Protein AF-A0A1H4PAS7-F1 (afdb_monomer_lite)

Secondary structure (DSSP, 8-state):
--HHHHHHTHHHHHHHHHHHHHHHHHHHHHHGGGGHHHHHHHHHHHHHHHHHHHHS-BHHHHHHHHHHHHHHIIIIIIIIIIIIIIIHHHHHHHTTT-HHHHHHH-TTSPPP--HHHHHHHHHHHHHHHHHHHHHHHHHHHHTTT-B-

Radius of gyration: 17.73 Å; chains: 1; bounding box: 46×22×46 Å

Structure (mmCIF, N/CA/C/O backbone):
data_AF-A0A1H4PAS7-F1
#
_entry.id   AF-A0A1H4PAS7-F1
#
loop_
_atom_site.group_PDB
_atom_site.id
_atom_site.type_symbol
_atom_site.label_atom_id
_atom_site.label_alt_id
_atom_site.label_comp_id
_atom_site.label_asym_id
_atom_site.label_entity_id
_atom_site.label_seq_id
_atom_site.pdbx_PDB_ins_code
_atom_site.Cartn_x
_atom_site.Cartn_y
_atom_site.Cartn_z
_atom_site.occupancy
_atom_site.B_iso_or_equiv
_atom_site.auth_seq_id
_atom_site.auth_comp_id
_atom_site.auth_asym_id
_atom_site.auth_atom_id
_atom_site.pdbx_PDB_model_num
ATOM 1 N N . MET A 1 1 ? -23.593 4.976 17.409 1.00 54.19 1 MET A N 1
ATOM 2 C CA . MET A 1 1 ? -22.223 5.041 16.847 1.00 54.19 1 MET A CA 1
ATOM 3 C C . MET A 1 1 ? -21.479 6.165 17.553 1.00 54.19 1 MET A C 1
ATOM 5 O O . MET A 1 1 ? -22.020 7.262 17.611 1.00 54.19 1 MET A O 1
ATOM 9 N N . ASN A 1 2 ? -20.308 5.917 18.148 1.00 65.69 2 ASN A N 1
ATOM 10 C CA . ASN A 1 2 ? -19.542 6.988 18.795 1.00 65.69 2 ASN A CA 1
ATOM 11 C C . ASN A 1 2 ? -19.002 7.929 17.705 1.00 65.69 2 ASN A C 1
ATOM 13 O O . ASN A 1 2 ? -18.129 7.537 16.935 1.00 65.69 2 ASN A O 1
ATOM 17 N N . ARG A 1 3 ? -19.547 9.148 17.608 1.00 63.41 3 ARG A N 1
ATOM 18 C CA . ARG A 1 3 ? -19.251 10.120 16.535 1.00 63.41 3 ARG A CA 1
ATOM 19 C C . ARG A 1 3 ? -17.759 10.468 16.442 1.00 63.41 3 ARG A C 1
ATOM 21 O O . ARG A 1 3 ? -17.257 10.739 15.356 1.00 63.41 3 ARG A O 1
ATOM 28 N N . LYS A 1 4 ? -17.029 10.389 17.563 1.00 66.94 4 LYS A N 1
ATOM 29 C CA . LYS A 1 4 ? -15.567 10.559 17.581 1.00 66.94 4 LYS A CA 1
ATOM 30 C C . LYS A 1 4 ? -14.845 9.437 16.831 1.00 66.94 4 LYS A C 1
ATOM 32 O O . LYS A 1 4 ? -13.892 9.714 16.117 1.00 66.94 4 LYS A O 1
ATOM 37 N N . LEU A 1 5 ? -15.338 8.202 16.943 1.00 70.94 5 LEU A N 1
ATOM 38 C CA . LEU A 1 5 ? -14.744 7.024 16.306 1.00 70.94 5 LEU A CA 1
ATOM 39 C C . LEU A 1 5 ? -14.980 7.006 14.791 1.00 70.94 5 LEU A C 1
ATOM 41 O O . LEU A 1 5 ? -14.113 6.585 14.034 1.00 70.94 5 LEU A O 1
ATOM 45 N N . SER A 1 6 ? -16.143 7.496 14.341 1.00 67.62 6 SER A N 1
ATOM 46 C CA . SER A 1 6 ? -16.425 7.618 12.907 1.00 67.62 6 SER A CA 1
ATOM 47 C C . SER A 1 6 ? -15.566 8.695 12.253 1.00 67.62 6 SER A C 1
ATOM 49 O O . SER A 1 6 ? -15.073 8.478 11.157 1.00 67.62 6 SER A O 1
ATOM 51 N N . MET A 1 7 ? -15.338 9.830 12.923 1.00 68.50 7 MET A N 1
ATOM 52 C CA . MET A 1 7 ? -14.474 10.889 12.389 1.00 68.50 7 MET A CA 1
ATOM 53 C C . MET A 1 7 ? -12.993 10.493 12.396 1.00 68.50 7 MET A C 1
ATOM 55 O O . MET A 1 7 ? -12.273 10.824 11.458 1.00 68.50 7 MET A O 1
ATOM 59 N N . SER A 1 8 ? -12.536 9.743 13.406 1.00 82.00 8 SER A N 1
ATOM 60 C CA . SER A 1 8 ? -11.149 9.265 13.465 1.00 82.00 8 SER A CA 1
ATOM 61 C C . SER A 1 8 ? -10.828 8.182 12.432 1.00 82.00 8 SER A C 1
ATOM 63 O O . SER A 1 8 ? -9.655 7.943 12.166 1.00 82.00 8 SER A O 1
ATOM 65 N N . ALA A 1 9 ? -11.844 7.525 11.861 1.00 87.62 9 ALA A N 1
ATOM 66 C CA . ALA A 1 9 ? -11.682 6.456 10.876 1.00 87.62 9 ALA A CA 1
ATOM 67 C C . ALA A 1 9 ? -11.654 6.947 9.413 1.00 87.62 9 ALA A C 1
ATOM 69 O O . ALA A 1 9 ? -11.367 6.155 8.523 1.00 87.62 9 ALA A O 1
ATOM 70 N N . ILE A 1 10 ? -11.928 8.230 9.143 1.00 92.44 10 ILE A N 1
ATOM 71 C CA . ILE A 1 10 ? -12.003 8.750 7.765 1.00 92.44 10 ILE A CA 1
ATOM 72 C C . ILE A 1 10 ? -10.624 8.743 7.104 1.00 92.44 10 ILE A C 1
ATOM 74 O O . ILE A 1 10 ? -10.434 8.095 6.087 1.00 92.44 10 ILE A O 1
ATOM 78 N N . TRP A 1 11 ? -9.643 9.425 7.692 1.00 94.75 11 TRP A N 1
ATOM 79 C CA . TRP A 1 11 ? -8.286 9.512 7.144 1.00 94.75 11 TRP A CA 1
ATOM 80 C C . TRP A 1 11 ? -7.537 8.176 7.008 1.00 94.75 11 TRP A C 1
ATOM 82 O O . TRP A 1 11 ? -6.916 7.970 5.964 1.00 94.75 11 TRP A O 1
ATOM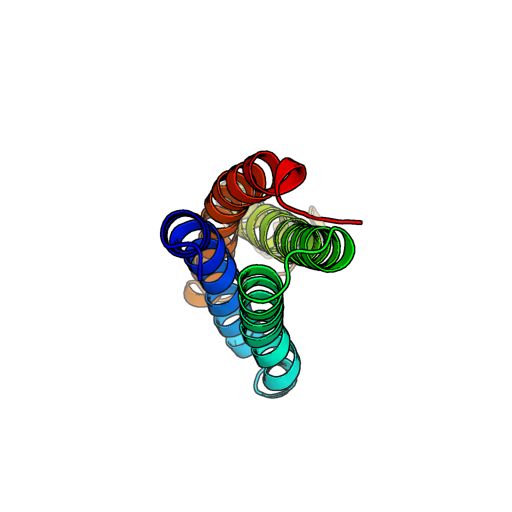 92 N N . PRO A 1 12 ? -7.574 7.245 7.985 1.00 95.44 12 PRO A N 1
ATOM 93 C CA . PRO A 1 12 ? -6.976 5.922 7.793 1.00 95.44 12 PRO A CA 1
ATOM 94 C C . PRO A 1 12 ? -7.628 5.156 6.635 1.00 95.44 12 PRO A C 1
ATOM 96 O O . PRO A 1 12 ? -6.908 4.527 5.865 1.00 95.44 12 PRO A O 1
ATOM 99 N N . LEU A 1 13 ? -8.951 5.275 6.466 1.00 96.31 13 LEU A N 1
ATOM 100 C CA . LEU A 1 13 ? -9.667 4.641 5.364 1.00 96.31 13 LEU A CA 1
ATOM 101 C C . LEU A 1 13 ? -9.327 5.296 4.019 1.00 96.31 13 LEU A C 1
ATOM 103 O O . LEU A 1 13 ? -8.867 4.619 3.117 1.00 96.31 13 LEU A O 1
ATOM 107 N N . VAL A 1 14 ? -9.463 6.619 3.897 1.00 97.12 14 VAL A N 1
ATOM 108 C CA . VAL A 1 14 ? -9.139 7.360 2.663 1.00 97.12 14 VAL A CA 1
ATOM 109 C C . VAL A 1 14 ? -7.713 7.067 2.199 1.00 97.12 14 VAL A C 1
ATOM 111 O O . VAL A 1 14 ? -7.481 6.864 1.013 1.00 97.12 14 VAL A O 1
ATOM 114 N N . SER A 1 15 ? -6.756 7.022 3.129 1.00 97.81 15 SER A N 1
ATOM 115 C CA . SER A 1 15 ? -5.361 6.748 2.780 1.00 97.81 15 SER A CA 1
ATOM 116 C C . SER A 1 15 ? -5.124 5.311 2.307 1.00 97.81 15 SER A C 1
ATOM 118 O O . SER A 1 15 ? -4.385 5.137 1.344 1.00 97.81 15 SER A O 1
ATOM 120 N N . VAL A 1 16 ? -5.749 4.291 2.912 1.00 98.00 16 VAL A N 1
ATOM 121 C CA . VAL A 1 16 ? -5.606 2.906 2.422 1.00 98.00 16 VAL A CA 1
ATOM 122 C C . VAL A 1 16 ? -6.391 2.663 1.130 1.00 98.00 16 VAL A C 1
ATOM 124 O O . VAL A 1 16 ? -5.884 1.977 0.250 1.00 98.00 16 VAL A O 1
ATOM 127 N N . GLU A 1 17 ? -7.563 3.282 0.959 1.00 98.19 17 GLU A N 1
ATOM 128 C CA . GLU A 1 17 ? -8.316 3.236 -0.304 1.00 98.19 17 GLU A CA 1
ATOM 129 C C . GLU A 1 17 ? -7.530 3.877 -1.447 1.00 98.19 17 GLU A C 1
ATOM 131 O O . GLU A 1 17 ? -7.551 3.379 -2.567 1.00 98.19 17 GLU A O 1
ATOM 136 N N . LEU A 1 18 ? -6.790 4.957 -1.177 1.00 98.25 18 LEU A N 1
ATOM 137 C CA . LEU A 1 18 ? -5.926 5.565 -2.183 1.00 98.25 18 LEU A CA 1
ATOM 138 C C . LEU A 1 18 ? -4.826 4.595 -2.641 1.00 98.25 18 LEU A C 1
ATOM 140 O O . LEU A 1 18 ? -4.589 4.489 -3.841 1.00 98.25 18 LEU A O 1
ATOM 144 N N . VAL A 1 19 ? -4.203 3.856 -1.712 1.00 98.50 19 VAL A N 1
ATOM 145 C CA . VAL A 1 19 ? -3.259 2.778 -2.065 1.00 98.50 19 VAL A CA 1
ATOM 146 C C . VAL A 1 19 ? -3.977 1.706 -2.883 1.00 98.50 19 VAL A C 1
ATOM 148 O O . VAL A 1 19 ? -3.508 1.362 -3.959 1.00 98.50 19 V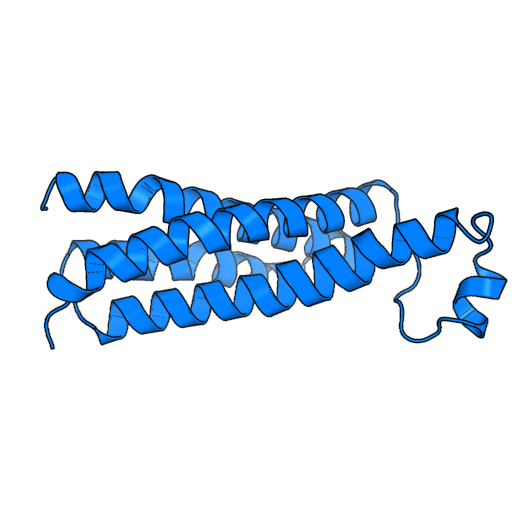AL A O 1
ATOM 151 N N . ALA A 1 20 ? -5.140 1.228 -2.427 1.00 98.38 20 ALA A N 1
ATOM 152 C CA . ALA A 1 20 ? -5.913 0.195 -3.116 1.00 98.38 20 ALA A CA 1
ATOM 153 C C . ALA A 1 20 ? -6.246 0.583 -4.561 1.00 98.38 20 ALA A C 1
ATOM 155 O O . ALA A 1 20 ? -6.050 -0.219 -5.474 1.00 98.38 20 ALA A O 1
ATOM 156 N N . LEU A 1 21 ? -6.721 1.810 -4.778 1.00 98.31 21 LEU A N 1
ATOM 157 C CA . LEU A 1 21 ? -7.084 2.320 -6.097 1.00 98.31 21 LEU A CA 1
ATOM 158 C C . LEU A 1 21 ? -5.867 2.464 -7.009 1.00 98.31 21 LEU A C 1
ATOM 160 O O . LEU A 1 21 ? -5.928 2.017 -8.151 1.00 98.31 21 LEU A O 1
ATOM 164 N N . LEU A 1 22 ? -4.769 3.043 -6.516 1.00 98.38 22 LEU A N 1
ATOM 165 C CA . LEU A 1 22 ? -3.552 3.209 -7.313 1.00 98.38 22 LEU A CA 1
ATOM 166 C C . LEU A 1 22 ? -2.937 1.858 -7.678 1.00 98.38 22 LEU A C 1
ATOM 168 O O . LEU A 1 22 ? -2.686 1.621 -8.854 1.00 98.38 22 LEU A O 1
ATOM 172 N N . THR A 1 23 ? -2.818 0.938 -6.717 1.00 97.88 23 THR A N 1
ATOM 173 C CA . THR A 1 23 ? -2.391 -0.446 -6.964 1.00 97.88 23 THR A CA 1
ATOM 174 C C . THR A 1 23 ? -3.290 -1.140 -7.980 1.00 97.88 23 THR A C 1
ATOM 176 O O . THR A 1 23 ? -2.792 -1.829 -8.866 1.00 97.88 23 THR A O 1
ATOM 179 N N . SER A 1 24 ? -4.609 -0.957 -7.874 1.00 97.88 24 SER A N 1
ATOM 180 C CA . SER A 1 24 ? -5.567 -1.564 -8.801 1.00 97.88 24 SER A CA 1
ATOM 181 C C . SER A 1 24 ? -5.385 -1.032 -10.215 1.00 97.88 24 SER A C 1
ATOM 183 O O . SER A 1 24 ? -5.305 -1.825 -11.140 1.00 97.88 24 SER A O 1
ATOM 185 N N . VAL A 1 25 ? -5.294 0.288 -10.393 1.00 97.75 25 VAL A N 1
ATOM 186 C CA . VAL A 1 25 ? -5.046 0.900 -11.708 1.00 97.75 25 VAL A CA 1
ATOM 187 C C . VAL A 1 25 ? -3.710 0.425 -12.277 1.00 97.75 25 VAL A C 1
ATOM 189 O O . VAL A 1 25 ? -3.665 -0.000 -13.425 1.00 97.75 25 VAL A O 1
ATOM 192 N N . HIS A 1 26 ? -2.662 0.437 -11.454 1.00 97.31 26 HIS A N 1
ATOM 193 C CA . HIS A 1 26 ? -1.312 0.026 -11.820 1.00 97.31 26 HIS A CA 1
ATOM 194 C C . HIS A 1 26 ? -1.259 -1.417 -12.346 1.00 97.31 26 HIS A C 1
ATOM 196 O O . HIS A 1 26 ? -0.786 -1.669 -13.450 1.00 97.31 26 HIS A O 1
ATOM 202 N N . HIS A 1 27 ? -1.837 -2.365 -11.607 1.00 96.50 27 HIS A N 1
ATOM 203 C CA . HIS A 1 27 ? -1.820 -3.775 -11.994 1.00 96.50 27 HIS A CA 1
ATOM 204 C C . HIS A 1 27 ? -2.890 -4.134 -13.031 1.00 96.50 27 HIS A C 1
ATOM 206 O O . HIS A 1 27 ? -2.738 -5.127 -13.731 1.00 96.50 27 HIS A O 1
ATOM 212 N N . LEU A 1 28 ? -3.984 -3.375 -13.153 1.00 96.56 28 LEU A N 1
ATOM 213 C CA . LEU A 1 28 ? -4.928 -3.554 -14.263 1.00 96.56 28 LEU A CA 1
ATOM 214 C C . LEU A 1 28 ? -4.309 -3.111 -15.595 1.00 96.56 28 LEU A C 1
ATOM 216 O O . LEU A 1 28 ? -4.659 -3.687 -16.622 1.00 96.56 28 LEU A O 1
ATOM 220 N N . ASP A 1 29 ? -3.407 -2.125 -15.584 1.00 94.31 29 ASP A N 1
ATOM 221 C CA . ASP A 1 29 ? -2.641 -1.714 -16.769 1.00 94.31 29 ASP A CA 1
ATOM 222 C C . ASP A 1 29 ? -1.720 -2.846 -17.257 1.00 94.31 29 ASP A C 1
ATOM 224 O O . ASP A 1 29 ? -1.687 -3.149 -18.447 1.00 94.31 29 ASP A O 1
ATOM 228 N N . GLU A 1 30 ? -1.041 -3.535 -16.335 1.00 93.25 30 GLU A N 1
ATOM 229 C CA . GLU A 1 30 ? -0.097 -4.610 -16.671 1.00 93.25 30 GLU A CA 1
ATOM 230 C C . GLU A 1 30 ? -0.768 -5.980 -16.876 1.00 93.25 30 GLU A C 1
ATOM 232 O O . GLU A 1 30 ? -0.513 -6.680 -17.857 1.00 93.25 30 GLU A O 1
ATOM 237 N N . LEU A 1 31 ? -1.640 -6.385 -15.950 1.00 95.00 31 LEU A N 1
ATOM 238 C CA . LEU A 1 31 ? -2.216 -7.735 -15.879 1.00 95.00 31 LEU A CA 1
ATOM 239 C C . LEU A 1 31 ? -3.638 -7.816 -16.456 1.00 95.00 31 LEU A C 1
ATOM 241 O O . LEU A 1 31 ? -4.216 -8.906 -16.558 1.00 95.00 31 LEU A O 1
ATOM 245 N N . GLY A 1 32 ? -4.235 -6.679 -16.819 1.00 95.50 32 GLY A N 1
ATOM 246 C CA . GLY A 1 32 ? -5.592 -6.613 -17.350 1.00 95.50 32 GLY A CA 1
ATOM 247 C C . GLY A 1 32 ? -6.651 -7.131 -16.371 1.00 95.50 32 GLY A C 1
ATOM 248 O O . GLY A 1 32 ? -6.486 -7.142 -15.153 1.00 95.50 32 GLY A O 1
ATOM 249 N N . MET A 1 33 ? -7.768 -7.622 -16.914 1.00 96.50 33 MET A N 1
ATOM 250 C CA . MET A 1 33 ? -8.952 -8.029 -16.135 1.00 96.50 33 MET A CA 1
ATOM 251 C C . MET A 1 33 ? -8.706 -9.162 -15.128 1.00 96.50 33 MET A C 1
ATOM 253 O O . MET A 1 33 ? -9.519 -9.355 -14.223 1.00 96.50 33 MET A O 1
ATOM 257 N N . VAL A 1 34 ? -7.595 -9.894 -15.243 1.00 96.19 34 VAL A N 1
ATOM 258 C CA . VAL A 1 34 ? -7.218 -10.942 -14.281 1.00 96.19 34 VAL A CA 1
ATOM 259 C C . VAL A 1 34 ? -7.009 -10.351 -12.879 1.00 96.19 34 VAL A C 1
ATOM 261 O O . VAL A 1 34 ? -7.315 -11.009 -11.884 1.00 96.19 34 VAL A O 1
ATOM 264 N N . PHE A 1 35 ? -6.585 -9.085 -12.782 1.00 96.25 35 PHE A N 1
ATOM 265 C CA . PHE A 1 35 ? -6.374 -8.404 -11.503 1.00 96.25 35 PHE A CA 1
ATOM 266 C C . PHE A 1 35 ? -7.643 -7.782 -10.896 1.00 96.25 35 PHE A C 1
ATOM 268 O O . PHE A 1 35 ? -7.613 -7.261 -9.780 1.00 96.25 35 PHE A O 1
ATOM 275 N N . LEU A 1 36 ? -8.795 -7.875 -11.570 1.00 96.81 36 LEU A N 1
ATOM 276 C CA . LEU A 1 36 ? -10.033 -7.260 -11.084 1.00 96.81 36 LEU A CA 1
ATOM 277 C C . LEU A 1 36 ? -10.483 -7.834 -9.732 1.00 96.81 36 LEU A C 1
ATOM 279 O O . LEU A 1 36 ? -10.941 -7.097 -8.860 1.00 96.81 36 LEU A O 1
ATOM 283 N N . VAL A 1 37 ? -10.348 -9.149 -9.535 1.00 97.81 37 VAL A N 1
ATOM 284 C CA . VAL A 1 37 ? -10.734 -9.795 -8.271 1.00 97.81 37 VAL A CA 1
ATOM 285 C C . VAL A 1 37 ? -9.834 -9.333 -7.112 1.00 97.81 37 VAL A C 1
ATOM 287 O O . VAL A 1 37 ? -10.387 -8.872 -6.111 1.00 97.81 37 VAL A O 1
ATOM 290 N N . PRO A 1 38 ? -8.488 -9.369 -7.218 1.00 97.44 38 PRO A N 1
ATOM 291 C CA . PRO A 1 38 ? -7.601 -8.734 -6.240 1.00 97.44 38 PRO A CA 1
ATOM 292 C C . PRO A 1 38 ? -7.941 -7.266 -5.950 1.00 97.44 38 PRO A C 1
ATOM 294 O O . PRO A 1 38 ? -8.072 -6.897 -4.783 1.00 97.44 38 PRO A O 1
ATOM 297 N N . ALA A 1 39 ? -8.173 -6.453 -6.985 1.00 97.56 39 ALA A N 1
ATOM 298 C CA . ALA A 1 39 ? -8.540 -5.043 -6.842 1.00 97.56 39 ALA A CA 1
ATOM 299 C C . ALA A 1 39 ? -9.795 -4.851 -5.971 1.00 97.56 39 ALA A C 1
ATOM 301 O O . ALA A 1 39 ? -9.799 -4.062 -5.022 1.00 97.56 39 ALA A O 1
ATOM 302 N N . LEU A 1 40 ? -10.848 -5.633 -6.232 1.00 98.12 40 LEU A N 1
ATOM 303 C CA . LEU A 1 40 ? -12.072 -5.604 -5.426 1.00 98.12 40 LEU A CA 1
ATOM 304 C C . LEU A 1 40 ? -11.817 -6.010 -3.971 1.00 98.12 40 LEU A C 1
ATOM 306 O O . LEU A 1 40 ? -12.405 -5.424 -3.063 1.00 98.12 40 LEU A O 1
ATOM 310 N N . ILE A 1 41 ? -10.934 -6.980 -3.726 1.00 98.25 41 ILE A N 1
ATOM 311 C CA . ILE A 1 41 ? -10.557 -7.388 -2.367 1.00 98.25 41 ILE A CA 1
ATOM 312 C C . ILE A 1 41 ? -9.852 -6.235 -1.640 1.00 98.25 41 ILE A C 1
ATOM 314 O O . ILE A 1 41 ? -10.209 -5.942 -0.496 1.00 98.25 41 ILE A O 1
ATOM 318 N N . PHE A 1 42 ? -8.905 -5.554 -2.294 1.00 97.75 42 PHE A N 1
ATOM 319 C CA . PHE A 1 42 ? -8.162 -4.434 -1.703 1.00 97.75 42 PHE A CA 1
ATOM 320 C C . PHE A 1 42 ? -9.045 -3.256 -1.312 1.00 97.75 42 PHE A C 1
ATOM 322 O O . PHE A 1 42 ? -8.790 -2.641 -0.283 1.00 97.75 42 PHE A O 1
ATOM 329 N N . ILE A 1 43 ? -10.105 -3.001 -2.075 1.00 98.00 43 ILE A N 1
ATOM 330 C CA . ILE A 1 43 ? -11.071 -1.930 -1.802 1.00 98.00 43 ILE A CA 1
ATOM 331 C C . ILE A 1 43 ? -12.087 -2.364 -0.730 1.00 98.00 43 ILE A C 1
ATOM 333 O O . ILE A 1 43 ? -12.382 -1.649 0.222 1.00 98.00 43 ILE A O 1
ATOM 337 N N . ILE A 1 44 ? -12.653 -3.569 -0.839 1.00 98.31 44 ILE A N 1
ATOM 338 C CA . ILE A 1 44 ? -13.797 -3.964 0.002 1.00 98.31 44 ILE A CA 1
ATOM 339 C C . ILE A 1 44 ? -13.370 -4.357 1.421 1.00 98.31 44 ILE A C 1
ATOM 341 O O . ILE A 1 44 ? -14.063 -4.034 2.391 1.00 98.31 44 ILE A O 1
ATOM 345 N N . VAL A 1 45 ? -12.259 -5.078 1.577 1.00 98.25 45 VAL A N 1
ATOM 346 C CA . VAL A 1 45 ? -11.823 -5.591 2.887 1.00 98.25 45 VAL A CA 1
ATOM 347 C C . VAL A 1 45 ? -11.600 -4.484 3.932 1.00 98.25 45 VAL A C 1
ATOM 349 O O . VAL A 1 45 ? -12.180 -4.600 5.019 1.00 98.25 45 VAL A O 1
ATOM 352 N N . PRO A 1 46 ? -10.828 -3.409 3.674 1.00 97.31 46 PRO A N 1
ATOM 353 C CA . PRO A 1 46 ? -10.598 -2.364 4.672 1.00 97.31 46 PRO A CA 1
ATOM 354 C C . PRO A 1 46 ? -11.894 -1.635 5.053 1.00 97.31 46 PRO A C 1
ATOM 356 O O . PRO A 1 46 ? -12.130 -1.411 6.247 1.00 97.31 46 PRO A O 1
ATOM 359 N N . LEU A 1 47 ? -12.786 -1.378 4.084 1.00 96.44 47 LEU A N 1
ATOM 360 C CA . LEU A 1 47 ? -14.128 -0.835 4.331 1.00 96.44 47 LEU A CA 1
ATOM 361 C C . LEU A 1 47 ? -14.926 -1.712 5.297 1.00 96.44 47 LEU A C 1
ATOM 363 O O . LEU A 1 47 ? -15.453 -1.225 6.303 1.00 96.44 47 LEU A O 1
ATOM 367 N N . VAL A 1 48 ? -15.006 -3.015 5.014 1.00 97.38 48 VAL A N 1
ATOM 368 C CA . VAL A 1 48 ? -15.769 -3.969 5.828 1.00 97.38 48 VAL A CA 1
ATOM 369 C C . VAL A 1 48 ? -15.183 -4.073 7.235 1.00 97.38 48 VAL A C 1
ATOM 371 O O . VAL A 1 48 ? -15.944 -4.077 8.210 1.00 97.38 48 VAL A O 1
ATOM 374 N N . LEU A 1 49 ? -13.856 -4.119 7.368 1.00 97.12 49 LEU A N 1
ATOM 375 C CA . LEU A 1 49 ? -13.180 -4.225 8.661 1.00 97.12 49 LEU A CA 1
ATOM 376 C C . LEU A 1 49 ? -13.410 -2.986 9.533 1.00 97.12 49 LEU A C 1
ATOM 378 O O . LEU A 1 49 ? -13.836 -3.133 10.684 1.00 97.12 49 LEU A O 1
ATOM 382 N N . ILE A 1 50 ? -13.223 -1.777 8.992 1.00 94.50 50 ILE A N 1
ATOM 383 C CA . ILE A 1 50 ? -13.497 -0.531 9.726 1.00 94.50 50 ILE A CA 1
ATOM 384 C C . ILE A 1 50 ? -14.981 -0.419 10.074 1.00 94.50 50 ILE A C 1
ATOM 386 O O . ILE A 1 50 ? -15.326 -0.084 11.210 1.00 94.50 50 ILE A O 1
ATOM 390 N N . TRP A 1 51 ? -15.877 -0.733 9.137 1.00 94.12 51 TRP A N 1
ATOM 391 C CA . TRP A 1 51 ? -17.318 -0.664 9.373 1.00 94.12 51 TRP A CA 1
ATOM 392 C C . TRP A 1 51 ? -17.768 -1.626 10.479 1.00 94.12 51 TRP A C 1
ATOM 394 O O . TRP A 1 51 ? -18.527 -1.241 11.377 1.00 94.12 51 TRP A O 1
ATOM 404 N N . ARG A 1 52 ? -17.269 -2.870 10.466 1.00 94.81 52 ARG A N 1
ATOM 405 C CA . ARG A 1 52 ? -17.524 -3.844 11.538 1.00 94.81 52 ARG A CA 1
ATOM 406 C C . ARG A 1 52 ? -16.941 -3.362 12.863 1.00 94.81 52 ARG A C 1
ATOM 408 O O . ARG A 1 52 ? -17.647 -3.422 13.872 1.00 94.81 52 ARG A O 1
ATOM 415 N N . PHE A 1 53 ? -15.713 -2.842 12.862 1.00 93.50 53 PHE A N 1
ATOM 416 C CA . PHE A 1 53 ? -15.060 -2.316 14.061 1.00 93.50 53 PHE A CA 1
ATOM 417 C C . PHE A 1 53 ? -15.841 -1.143 14.670 1.00 93.50 53 PHE A C 1
ATOM 419 O O . PHE A 1 53 ? -16.055 -1.109 15.879 1.00 93.50 53 PHE A O 1
ATOM 426 N N . ALA A 1 54 ? -16.364 -0.233 13.844 1.00 90.69 54 ALA A N 1
ATOM 427 C CA . ALA A 1 54 ? -17.163 0.906 14.294 1.00 90.69 54 ALA A CA 1
ATOM 428 C C . ALA A 1 54 ? -18.493 0.495 14.958 1.00 90.69 54 ALA A C 1
ATOM 430 O O . ALA A 1 54 ? -19.008 1.217 15.817 1.00 90.69 54 ALA A O 1
ATOM 431 N N . ARG A 1 55 ? -19.057 -0.659 14.572 1.00 90.88 55 ARG A N 1
ATOM 432 C CA . ARG A 1 55 ? -20.290 -1.214 15.158 1.00 90.88 55 ARG A CA 1
ATOM 433 C C . ARG A 1 55 ? -20.028 -2.045 16.410 1.00 90.88 55 ARG A C 1
ATOM 435 O O . ARG A 1 55 ? -20.750 -1.901 17.394 1.00 90.88 55 ARG A O 1
ATOM 442 N N . LYS A 1 56 ? -19.019 -2.917 16.369 1.00 92.38 56 LYS A N 1
ATOM 443 C CA . LYS A 1 56 ? -18.647 -3.820 17.464 1.00 92.38 56 LYS A CA 1
ATOM 444 C C . LYS A 1 56 ? -17.117 -3.844 17.594 1.00 92.38 56 LYS A C 1
ATOM 446 O O . LYS A 1 56 ? -16.477 -4.716 17.003 1.00 92.38 56 LYS A O 1
ATOM 451 N N . PRO A 1 57 ? -16.528 -2.898 18.350 1.00 92.38 57 PRO A N 1
ATOM 452 C CA . PRO A 1 57 ? -15.081 -2.817 18.507 1.00 92.38 57 PRO A CA 1
ATOM 453 C C . PRO A 1 57 ? -14.530 -4.101 19.127 1.00 92.38 57 PRO A C 1
ATOM 455 O O . PRO A 1 57 ? -14.925 -4.474 20.231 1.00 92.38 57 PRO A O 1
ATOM 458 N N . SER A 1 58 ? -13.611 -4.760 18.425 1.00 95.44 58 SER A N 1
ATOM 459 C CA . SER A 1 58 ? -12.904 -5.947 18.912 1.00 95.44 58 SER A CA 1
ATOM 460 C C . SER A 1 58 ? -11.427 -5.871 18.550 1.00 95.44 58 SER A C 1
ATOM 462 O O . SER A 1 58 ? -11.060 -5.283 17.525 1.00 95.44 58 SER A O 1
ATOM 464 N N . LYS A 1 59 ? -10.575 -6.475 19.384 1.00 95.56 59 LYS A N 1
ATOM 465 C CA . LYS A 1 59 ? -9.133 -6.564 19.114 1.00 95.56 59 LYS A CA 1
ATOM 466 C C . LYS A 1 59 ? -8.852 -7.331 17.831 1.00 95.56 59 LYS A C 1
ATOM 468 O O . LYS A 1 59 ? -7.988 -6.912 17.071 1.00 95.56 59 LYS A O 1
ATOM 473 N N . LEU A 1 60 ? -9.610 -8.398 17.576 1.00 96.44 60 LEU A N 1
ATOM 474 C CA . LEU A 1 60 ? -9.470 -9.188 16.359 1.00 96.44 60 LEU A CA 1
ATOM 475 C C . LEU A 1 60 ? -9.679 -8.325 15.109 1.00 96.44 60 LEU A C 1
ATOM 477 O O . LEU A 1 60 ? -8.797 -8.281 14.267 1.00 96.44 60 LEU A O 1
ATOM 481 N N . LEU A 1 61 ? -10.780 -7.567 15.026 1.00 96.44 61 LEU A N 1
ATOM 482 C CA . LEU A 1 61 ? -11.045 -6.699 13.870 1.00 96.44 61 LEU A CA 1
ATOM 483 C C . LEU A 1 61 ? -9.975 -5.617 13.689 1.00 96.44 61 LEU A C 1
ATOM 485 O O . LEU A 1 61 ? -9.570 -5.345 12.562 1.00 96.44 61 LEU A O 1
ATOM 489 N N . LEU A 1 62 ? -9.507 -5.016 14.788 1.00 96.38 62 LEU A N 1
ATOM 490 C CA . LEU A 1 62 ? -8.467 -3.988 14.732 1.00 96.38 62 LEU A CA 1
ATOM 491 C C . LEU A 1 62 ? -7.136 -4.553 14.220 1.00 96.38 62 LEU A C 1
ATOM 493 O O . LEU A 1 62 ? -6.480 -3.922 13.394 1.00 96.38 62 LEU A O 1
ATOM 497 N N . TRP A 1 63 ? -6.745 -5.739 14.692 1.00 97.44 63 TRP A N 1
ATOM 498 C CA . TRP A 1 63 ? -5.519 -6.399 14.249 1.00 97.44 63 TRP A CA 1
ATOM 499 C C . TRP A 1 63 ? -5.636 -6.950 12.833 1.00 97.44 63 TRP A C 1
ATOM 501 O O . TRP A 1 63 ? -4.701 -6.769 12.065 1.00 97.44 63 TRP A O 1
ATOM 511 N N . SER A 1 64 ? -6.771 -7.539 12.449 1.00 98.00 64 SER A N 1
ATOM 512 C CA . SER A 1 64 ? -7.020 -7.953 11.063 1.00 98.00 64 SER A CA 1
ATOM 513 C C . SER A 1 64 ? -6.903 -6.769 10.106 1.00 98.00 64 SER A C 1
ATOM 515 O O . SER A 1 64 ? -6.249 -6.885 9.075 1.00 98.00 64 SER A O 1
ATOM 517 N N . TYR A 1 65 ? -7.467 -5.615 10.477 1.00 97.94 65 TYR A N 1
ATOM 518 C CA . TYR A 1 65 ? -7.309 -4.377 9.717 1.00 97.94 65 TYR A CA 1
ATOM 519 C C . TYR A 1 65 ? -5.843 -3.946 9.639 1.00 97.94 65 TYR A C 1
ATOM 521 O O . TYR A 1 65 ? -5.326 -3.725 8.550 1.00 97.94 65 TYR A O 1
ATOM 529 N N . GLY A 1 66 ? -5.148 -3.882 10.777 1.00 98.00 66 GLY A N 1
ATOM 530 C CA . GLY A 1 66 ? -3.743 -3.480 10.813 1.00 98.00 66 GLY A CA 1
ATOM 531 C C . GLY A 1 66 ? -2.819 -4.394 10.009 1.00 98.00 66 GLY A C 1
ATOM 532 O O . GLY A 1 66 ? -1.955 -3.892 9.298 1.00 98.00 66 GLY A O 1
ATOM 533 N N . ILE A 1 67 ? -3.022 -5.713 10.075 1.00 98.50 67 ILE A N 1
ATOM 534 C CA . ILE A 1 67 ? -2.276 -6.697 9.279 1.00 98.50 67 ILE A CA 1
ATOM 535 C C . ILE A 1 67 ? -2.556 -6.486 7.793 1.00 98.50 67 ILE A C 1
ATOM 537 O O . ILE A 1 67 ? -1.620 -6.453 7.004 1.00 98.50 67 ILE A O 1
ATOM 541 N N . PHE A 1 68 ? -3.821 -6.297 7.413 1.00 98.44 68 PHE A N 1
ATOM 542 C CA . PHE A 1 68 ? -4.187 -6.049 6.022 1.00 98.44 68 PHE A CA 1
ATOM 543 C C . PHE A 1 68 ? -3.512 -4.788 5.468 1.00 98.44 68 PHE A C 1
ATOM 545 O O . PHE A 1 68 ? -2.870 -4.844 4.422 1.00 98.44 68 PHE A O 1
ATOM 552 N N . VAL A 1 69 ? -3.571 -3.674 6.208 1.00 98.31 69 VAL A N 1
ATOM 553 C CA . VAL A 1 69 ? -2.874 -2.438 5.823 1.00 98.31 69 VAL A CA 1
ATOM 554 C C . VAL A 1 69 ? -1.363 -2.652 5.750 1.00 98.31 69 VAL A C 1
ATOM 556 O O . VAL A 1 69 ? -0.732 -2.180 4.810 1.00 98.31 69 VAL A O 1
ATOM 559 N N . ALA A 1 70 ? -0.7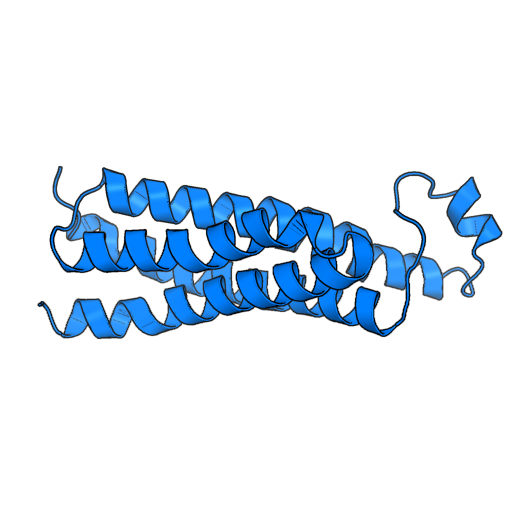72 -3.377 6.704 1.00 98.44 70 ALA A N 1
ATOM 560 C CA . ALA A 1 70 ? 0.659 -3.664 6.689 1.00 98.44 70 ALA A CA 1
ATOM 561 C C . ALA A 1 70 ? 1.065 -4.471 5.449 1.00 98.44 70 ALA A C 1
ATOM 563 O O . ALA A 1 70 ? 2.057 -4.132 4.813 1.00 98.44 70 ALA A O 1
ATOM 564 N N . LEU A 1 71 ? 0.284 -5.485 5.069 1.00 98.38 71 LEU A N 1
ATOM 565 C CA . LEU A 1 71 ? 0.521 -6.261 3.852 1.00 98.38 71 LEU A CA 1
ATOM 566 C C . LEU A 1 71 ? 0.432 -5.386 2.599 1.00 98.38 71 LEU A C 1
ATOM 568 O O . LEU A 1 71 ? 1.301 -5.488 1.740 1.00 98.38 71 LEU A O 1
ATOM 572 N N . MET A 1 72 ? -0.556 -4.491 2.518 1.00 98.31 72 MET A N 1
ATOM 573 C CA . MET A 1 72 ? -0.663 -3.555 1.395 1.00 98.31 72 MET A CA 1
ATOM 574 C C . MET A 1 72 ? 0.515 -2.581 1.330 1.00 98.31 72 MET A C 1
ATOM 576 O O . MET A 1 72 ? 1.068 -2.355 0.260 1.00 98.31 72 MET A O 1
ATOM 580 N N . VAL A 1 73 ? 0.928 -2.018 2.466 1.00 98.50 73 VAL A N 1
ATOM 581 C CA . VAL A 1 73 ? 2.070 -1.097 2.524 1.00 98.50 73 VAL A CA 1
ATOM 582 C C . VAL A 1 73 ? 3.365 -1.815 2.159 1.00 98.50 73 VAL A C 1
ATOM 584 O O . VAL A 1 73 ? 4.148 -1.280 1.384 1.00 98.50 73 VAL A O 1
ATOM 587 N N . ILE A 1 74 ? 3.605 -3.013 2.691 1.00 98.44 74 ILE A N 1
ATOM 588 C CA . ILE A 1 74 ? 4.839 -3.759 2.424 1.00 98.44 74 ILE A CA 1
ATOM 589 C C . ILE A 1 74 ? 4.865 -4.241 0.972 1.00 98.44 74 ILE A C 1
ATOM 591 O O . ILE A 1 74 ? 5.851 -4.012 0.281 1.00 98.44 74 ILE A O 1
ATOM 595 N N . GLY A 1 75 ? 3.788 -4.876 0.509 1.00 97.88 75 GLY A N 1
ATOM 596 C CA . GLY A 1 75 ? 3.706 -5.428 -0.841 1.00 97.88 75 GLY A CA 1
ATOM 597 C C . GLY A 1 75 ? 3.642 -4.344 -1.912 1.00 97.88 75 GLY A C 1
ATOM 598 O O . GLY A 1 75 ? 4.498 -4.286 -2.780 1.00 97.88 75 GLY A O 1
ATOM 599 N N . PHE A 1 76 ? 2.665 -3.445 -1.837 1.00 98.06 76 PHE A N 1
ATOM 600 C CA . PHE A 1 76 ? 2.430 -2.476 -2.912 1.00 98.06 76 PHE A CA 1
ATOM 601 C C . PHE A 1 76 ? 3.128 -1.136 -2.690 1.00 98.06 76 PHE A C 1
ATOM 603 O O . PHE A 1 76 ?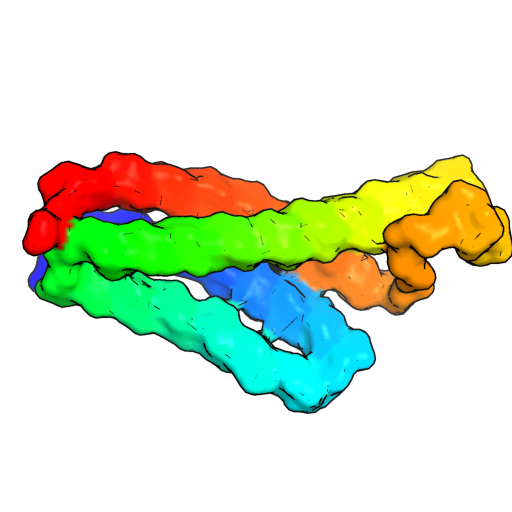 3.515 -0.463 -3.636 1.00 98.06 76 PHE A O 1
ATOM 610 N N . GLY A 1 77 ? 3.310 -0.727 -1.436 1.00 98.25 77 GLY A N 1
ATOM 611 C CA . GLY A 1 77 ? 4.010 0.517 -1.128 1.00 98.25 77 GLY A CA 1
ATOM 612 C C . GLY A 1 77 ? 5.527 0.392 -1.247 1.00 98.25 77 GLY A C 1
ATOM 613 O O . GLY A 1 77 ? 6.162 1.205 -1.912 1.00 98.25 77 GLY A O 1
ATOM 614 N N . LEU A 1 78 ? 6.110 -0.597 -0.565 1.00 98.31 78 LEU A N 1
ATOM 615 C CA . LEU A 1 78 ? 7.561 -0.740 -0.442 1.00 98.31 78 LEU A CA 1
ATOM 616 C C . LEU A 1 78 ? 8.161 -1.624 -1.535 1.00 98.31 78 LEU A C 1
ATOM 618 O O . LEU A 1 78 ? 9.094 -1.197 -2.207 1.00 98.31 78 LEU A O 1
ATOM 622 N N . GLN A 1 79 ? 7.659 -2.846 -1.710 1.00 97.75 79 GLN A N 1
ATOM 623 C CA . GLN A 1 79 ? 8.213 -3.746 -2.720 1.00 97.75 79 GLN A CA 1
ATOM 624 C C . GLN A 1 79 ? 7.908 -3.224 -4.124 1.00 97.75 79 GLN A C 1
ATOM 626 O O . GLN A 1 79 ? 8.815 -3.056 -4.927 1.00 97.75 79 GLN A O 1
ATOM 631 N N . ASP A 1 80 ? 6.645 -2.926 -4.397 1.00 96.94 80 ASP A N 1
ATOM 632 C CA . ASP A 1 80 ? 6.237 -2.492 -5.725 1.00 96.94 80 ASP A CA 1
ATOM 633 C C . ASP A 1 80 ? 6.553 -1.003 -5.962 1.00 96.94 80 ASP A C 1
ATOM 635 O O . ASP A 1 80 ? 7.526 -0.654 -6.626 1.00 96.94 80 ASP A O 1
ATOM 639 N N . GLY A 1 81 ? 5.831 -0.083 -5.319 1.00 97.69 81 GLY A N 1
ATOM 640 C CA . GLY A 1 81 ? 5.991 1.349 -5.581 1.00 97.69 81 GLY A CA 1
ATOM 641 C C . GLY A 1 81 ? 7.405 1.899 -5.334 1.00 97.69 81 GLY A C 1
ATOM 642 O O . GLY A 1 81 ? 7.928 2.658 -6.154 1.00 97.69 81 GLY A O 1
ATOM 643 N N . LEU A 1 82 ? 8.048 1.546 -4.213 1.00 98.19 82 LEU A N 1
ATOM 644 C CA . LEU A 1 82 ? 9.379 2.069 -3.879 1.00 98.19 82 LEU A CA 1
ATOM 645 C C . LEU A 1 82 ? 10.501 1.338 -4.620 1.00 98.19 82 LEU A C 1
ATOM 647 O O . LEU A 1 82 ? 11.293 2.005 -5.282 1.00 98.19 82 LEU A O 1
ATOM 651 N N . LEU A 1 83 ? 10.630 0.014 -4.485 1.00 97.31 83 LEU A N 1
ATOM 652 C CA . LEU A 1 83 ? 11.758 -0.694 -5.101 1.00 97.31 83 LEU A CA 1
ATOM 653 C C . LEU A 1 83 ? 11.589 -0.786 -6.622 1.00 97.31 83 LEU A C 1
ATOM 655 O O . LEU A 1 83 ? 12.493 -0.359 -7.339 1.00 97.31 83 LEU A O 1
ATOM 659 N N . ASN A 1 84 ? 10.451 -1.294 -7.103 1.00 96.31 84 ASN A N 1
ATOM 660 C CA . ASN A 1 84 ? 10.266 -1.623 -8.519 1.00 96.31 84 ASN A CA 1
ATOM 661 C C . ASN A 1 84 ? 10.060 -0.411 -9.428 1.00 96.31 84 ASN A C 1
ATOM 663 O O . ASN A 1 84 ? 10.458 -0.485 -10.587 1.00 96.31 84 ASN A O 1
ATOM 667 N N . HIS A 1 85 ? 9.481 0.678 -8.914 1.00 96.62 85 HIS A N 1
ATOM 668 C CA . HIS A 1 85 ? 9.189 1.869 -9.721 1.00 96.62 85 HIS A CA 1
ATOM 669 C C . HIS A 1 85 ? 10.046 3.064 -9.311 1.00 96.62 85 HIS A C 1
ATOM 671 O O . HIS A 1 85 ? 10.759 3.627 -10.127 1.00 96.62 85 HIS A O 1
ATOM 677 N N . THR A 1 86 ? 10.081 3.428 -8.026 1.00 97.19 86 THR A N 1
ATOM 678 C CA . THR A 1 86 ? 10.789 4.654 -7.612 1.00 97.19 86 THR A CA 1
ATOM 679 C C . THR A 1 86 ? 12.311 4.521 -7.703 1.00 97.19 86 THR A C 1
ATOM 681 O O . THR A 1 86 ? 12.982 5.346 -8.322 1.00 97.19 86 THR A O 1
ATOM 684 N N . ILE A 1 87 ? 12.886 3.515 -7.042 1.00 97.38 87 ILE A N 1
ATOM 685 C CA . ILE A 1 87 ? 14.340 3.325 -7.006 1.00 97.38 87 ILE A CA 1
ATOM 686 C C . ILE A 1 87 ? 14.826 2.823 -8.361 1.00 97.38 87 ILE A C 1
ATOM 688 O O . ILE A 1 87 ? 15.844 3.319 -8.841 1.00 97.38 87 ILE A O 1
ATOM 692 N N . ASN A 1 88 ? 14.096 1.894 -8.980 1.00 96.19 88 ASN A N 1
ATOM 693 C CA . ASN A 1 88 ? 14.396 1.416 -10.325 1.00 96.19 88 ASN A CA 1
ATOM 694 C C . ASN A 1 88 ? 14.487 2.568 -11.336 1.00 96.19 88 ASN A C 1
ATOM 696 O O . ASN A 1 88 ? 15.519 2.702 -11.989 1.00 96.19 88 ASN A O 1
ATOM 700 N N . ASP A 1 89 ? 13.488 3.461 -11.388 1.00 94.88 89 ASP A N 1
ATOM 701 C CA . ASP A 1 89 ? 13.513 4.627 -12.279 1.00 94.88 89 ASP A CA 1
ATOM 702 C C . ASP A 1 89 ? 14.717 5.526 -12.000 1.00 94.88 89 ASP A C 1
ATOM 704 O O . ASP A 1 89 ? 15.415 5.943 -12.923 1.00 94.88 89 ASP A O 1
ATOM 708 N N . ILE A 1 90 ? 15.004 5.820 -10.727 1.00 95.56 90 ILE A N 1
ATOM 709 C CA . ILE A 1 90 ? 16.164 6.644 -10.365 1.00 95.56 90 ILE A CA 1
ATOM 710 C C . ILE A 1 90 ? 17.456 5.997 -10.878 1.00 95.56 90 ILE A C 1
ATOM 712 O O . ILE A 1 90 ? 18.276 6.677 -11.495 1.00 95.56 90 ILE A O 1
ATOM 716 N N . VAL A 1 91 ? 17.641 4.694 -10.654 1.00 94.69 91 VAL A N 1
ATOM 717 C CA . VAL A 1 91 ? 18.817 3.953 -11.132 1.00 94.69 91 VAL A CA 1
ATOM 718 C C . VAL A 1 91 ? 18.866 3.947 -12.662 1.00 94.69 91 VAL A C 1
ATOM 720 O O . VAL A 1 91 ? 19.931 4.191 -13.230 1.00 94.69 91 VAL A O 1
ATOM 723 N N . PHE A 1 92 ? 17.734 3.748 -13.335 1.00 93.75 92 PHE A N 1
ATOM 724 C CA . PHE A 1 92 ? 17.625 3.798 -14.791 1.00 93.75 92 PHE A CA 1
ATOM 725 C C . PHE A 1 92 ? 18.063 5.158 -15.351 1.00 93.75 92 PHE A C 1
ATOM 727 O O . PHE A 1 92 ? 18.907 5.219 -16.250 1.00 93.75 92 PHE A O 1
ATOM 734 N N . TYR A 1 93 ? 17.570 6.262 -14.784 1.00 93.62 93 TYR A N 1
ATOM 735 C CA . TYR A 1 93 ? 17.945 7.611 -15.217 1.00 93.62 93 TYR A CA 1
ATOM 736 C C . TYR A 1 93 ? 19.406 7.954 -14.906 1.00 93.62 93 TYR A C 1
ATOM 738 O O . TYR A 1 93 ? 20.069 8.576 -15.737 1.00 93.62 93 TYR A O 1
ATOM 746 N N . LEU A 1 94 ? 19.939 7.521 -13.757 1.00 95.00 94 LEU A N 1
ATOM 747 C CA . LEU A 1 94 ? 21.354 7.713 -13.412 1.00 95.00 94 LEU A CA 1
ATOM 748 C C . LEU A 1 94 ? 22.301 6.960 -14.358 1.00 95.00 94 LEU A C 1
ATOM 750 O O . LEU A 1 94 ? 23.437 7.389 -14.547 1.00 95.00 94 LEU A O 1
ATOM 754 N N . ASN A 1 95 ? 21.825 5.884 -14.987 1.00 92.69 95 ASN A N 1
ATOM 755 C CA . ASN A 1 95 ? 22.567 5.097 -15.971 1.00 92.69 95 ASN A CA 1
ATOM 756 C C . ASN A 1 95 ? 22.172 5.439 -17.419 1.00 92.69 95 ASN A C 1
ATOM 758 O O . ASN A 1 95 ? 22.098 4.568 -18.284 1.00 92.69 95 ASN A O 1
ATOM 762 N N . ASN A 1 96 ? 21.923 6.725 -17.695 1.00 93.44 96 ASN A N 1
ATOM 763 C CA . ASN A 1 96 ? 21.640 7.267 -19.032 1.00 93.44 96 ASN A CA 1
ATOM 764 C C . ASN A 1 96 ? 20.433 6.637 -19.748 1.00 93.44 96 ASN A C 1
ATOM 766 O O . ASN A 1 96 ? 20.353 6.687 -20.975 1.00 93.44 96 ASN A O 1
ATOM 770 N N . SER A 1 97 ? 19.479 6.072 -19.002 1.00 91.12 97 SER A N 1
ATOM 771 C CA . SER A 1 97 ? 18.297 5.409 -19.571 1.00 91.12 97 SER A CA 1
ATOM 772 C C . SER A 1 97 ? 18.633 4.226 -20.5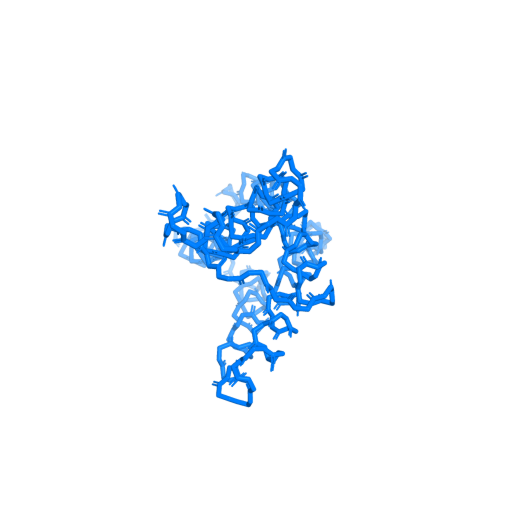00 1.00 91.12 97 SER A C 1
ATOM 774 O O . SER A 1 97 ? 17.875 3.916 -21.424 1.00 91.12 97 SER A O 1
ATOM 776 N N . ASP A 1 98 ? 19.763 3.550 -20.265 1.00 92.31 98 ASP A N 1
ATOM 777 C CA . ASP A 1 98 ? 20.174 2.379 -21.041 1.00 92.31 98 ASP A CA 1
ATOM 778 C C . ASP A 1 98 ? 19.470 1.107 -20.541 1.00 92.31 98 ASP A C 1
ATOM 780 O O . ASP A 1 98 ? 19.783 0.545 -19.488 1.00 92.31 98 ASP A O 1
ATOM 784 N N . ARG A 1 99 ? 18.499 0.633 -21.329 1.00 89.88 99 ARG A N 1
ATOM 785 C CA . ARG A 1 99 ? 17.725 -0.578 -21.017 1.00 89.88 99 ARG A CA 1
ATOM 786 C C . ARG A 1 99 ? 18.561 -1.857 -21.074 1.00 89.88 99 ARG A C 1
ATOM 788 O O . ARG A 1 99 ? 18.269 -2.783 -20.324 1.00 89.88 99 ARG A O 1
ATOM 795 N N . GLY A 1 100 ? 19.561 -1.922 -21.955 1.00 90.69 100 GLY A N 1
ATOM 796 C CA . GLY A 1 100 ? 20.431 -3.093 -22.079 1.00 90.69 100 GLY A CA 1
ATOM 797 C C . GLY A 1 100 ? 21.315 -3.229 -20.847 1.00 90.69 100 GLY A C 1
ATOM 798 O O . GLY A 1 100 ? 21.319 -4.273 -20.197 1.00 90.69 100 GLY A O 1
ATOM 799 N N . PHE A 1 101 ? 21.956 -2.126 -20.456 1.00 90.94 101 PHE A N 1
ATOM 800 C CA . PHE A 1 101 ? 22.763 -2.080 -19.240 1.00 90.94 101 PHE A CA 1
ATOM 801 C C . PHE A 1 101 ? 21.949 -2.406 -17.981 1.00 90.94 101 PHE A C 1
ATOM 803 O O . PHE A 1 101 ? 22.422 -3.167 -17.135 1.00 90.94 101 PHE A O 1
ATOM 810 N N . MET A 1 102 ? 20.720 -1.883 -17.865 1.00 92.06 102 MET A N 1
ATOM 811 C CA . MET A 1 102 ? 19.828 -2.222 -16.748 1.00 92.06 102 MET A CA 1
ATOM 812 C C . MET A 1 102 ? 19.497 -3.712 -16.698 1.00 92.06 102 MET A C 1
ATOM 814 O O . MET A 1 102 ? 19.588 -4.314 -15.631 1.00 92.06 102 MET A O 1
ATOM 818 N N . ALA A 1 103 ? 19.152 -4.318 -17.836 1.00 89.62 103 ALA A N 1
ATOM 819 C CA . ALA A 1 103 ? 18.804 -5.735 -17.892 1.00 89.62 103 ALA A CA 1
ATOM 820 C C . ALA A 1 103 ? 19.983 -6.643 -17.498 1.00 89.62 103 ALA A C 1
ATOM 822 O O . ALA A 1 103 ? 19.786 -7.653 -16.823 1.00 89.62 103 ALA A O 1
ATOM 823 N N . GLU A 1 104 ? 21.206 -6.277 -17.892 1.00 92.94 104 GLU A N 1
ATOM 824 C CA . GLU A 1 104 ? 22.416 -7.052 -17.596 1.00 92.94 104 GLU A CA 1
ATOM 825 C C . GLU A 1 104 ? 22.926 -6.838 -16.164 1.00 92.94 104 GLU A C 1
ATOM 827 O O . GLU A 1 104 ? 23.254 -7.802 -15.469 1.00 92.94 104 GLU A O 1
ATOM 832 N N . SER A 1 105 ? 22.986 -5.584 -15.709 1.00 93.56 105 SER A N 1
ATOM 833 C CA . SER A 1 105 ? 23.644 -5.210 -14.446 1.00 93.56 105 SER A CA 1
ATOM 834 C C . SER A 1 105 ? 22.694 -5.170 -13.248 1.00 93.56 105 SER A C 1
ATOM 836 O O . SER A 1 105 ? 23.140 -5.280 -12.105 1.00 93.56 105 SER A O 1
ATOM 838 N N . TYR A 1 106 ? 21.388 -5.034 -13.494 1.00 91.12 106 TYR A N 1
ATOM 839 C CA . TYR A 1 106 ? 20.353 -4.888 -12.469 1.00 91.12 106 TYR A CA 1
ATOM 840 C C . TYR A 1 106 ? 19.158 -5.815 -12.724 1.00 91.12 106 TYR A C 1
ATOM 842 O O . TYR A 1 106 ? 18.004 -5.415 -12.609 1.00 91.12 106 TYR A O 1
ATOM 850 N N . SER A 1 107 ? 19.428 -7.091 -13.007 1.00 89.50 107 SER A N 1
ATOM 851 C CA . SER A 1 107 ? 18.411 -8.110 -13.323 1.00 89.50 107 SER A CA 1
ATOM 852 C C . SER A 1 107 ? 17.381 -8.392 -12.218 1.00 89.50 107 SER A C 1
ATOM 854 O O . SER A 1 107 ? 16.405 -9.100 -12.451 1.00 89.50 107 SER A O 1
ATOM 856 N N . PHE A 1 108 ? 17.590 -7.860 -11.011 1.00 90.75 108 PHE A N 1
ATOM 857 C CA . PHE A 1 108 ? 16.624 -7.936 -9.917 1.00 90.75 108 PHE A CA 1
ATOM 858 C C . PHE A 1 108 ? 15.501 -6.894 -10.027 1.00 90.75 108 PHE A C 1
ATOM 860 O O . PHE A 1 108 ? 14.467 -7.073 -9.384 1.00 90.75 108 PHE A O 1
ATOM 867 N N . PHE A 1 109 ? 15.692 -5.816 -10.796 1.00 91.81 109 PHE A N 1
ATOM 868 C CA . PHE A 1 109 ? 14.628 -4.862 -11.087 1.00 91.81 109 PHE A CA 1
ATOM 869 C C . PHE A 1 109 ? 13.758 -5.365 -12.242 1.00 91.81 109 PHE A C 1
ATOM 871 O O . PHE A 1 109 ? 14.277 -5.958 -13.194 1.00 91.81 109 PHE A O 1
ATOM 878 N N . PRO A 1 110 ? 12.440 -5.115 -12.198 1.00 91.00 110 PRO A N 1
ATOM 879 C CA . PRO A 1 110 ? 11.597 -5.384 -13.347 1.00 91.00 110 PRO A CA 1
ATOM 880 C C . PRO A 1 110 ? 11.937 -4.438 -14.512 1.00 91.00 110 PRO A C 1
ATOM 882 O O . PRO A 1 110 ? 12.477 -3.344 -14.301 1.00 91.00 110 PRO A O 1
ATOM 885 N N . PRO A 1 111 ? 11.619 -4.835 -15.758 1.00 91.12 111 PRO A N 1
ATOM 886 C CA . PRO A 1 111 ? 11.756 -3.956 -16.912 1.00 91.12 111 PRO A CA 1
ATOM 887 C C . PRO A 1 111 ? 10.938 -2.670 -16.745 1.00 91.12 111 PRO A C 1
ATOM 889 O O . PRO A 1 111 ? 9.783 -2.728 -16.338 1.00 91.12 111 PRO A O 1
ATOM 892 N N . ILE A 1 112 ? 11.516 -1.531 -17.136 1.00 91.62 112 ILE A N 1
ATOM 893 C CA . ILE A 1 112 ? 10.825 -0.233 -17.117 1.00 91.62 112 ILE A CA 1
ATOM 894 C C . ILE A 1 112 ? 9.647 -0.249 -18.100 1.00 91.62 112 ILE A C 1
ATOM 896 O O . ILE A 1 112 ? 9.824 -0.481 -19.308 1.00 91.62 112 ILE A O 1
ATOM 900 N N . GLY A 1 113 ? 8.458 0.023 -17.575 1.00 90.62 113 GLY A N 1
ATOM 901 C CA . GLY A 1 113 ? 7.190 0.061 -18.281 1.00 90.62 113 GLY A CA 1
ATOM 902 C C . GLY A 1 113 ? 6.914 1.390 -18.986 1.00 90.62 113 GLY A C 1
ATOM 903 O O . GLY A 1 113 ? 7.807 2.133 -19.408 1.00 90.62 113 GLY A O 1
ATOM 904 N N . SER A 1 114 ? 5.626 1.668 -19.188 1.00 93.12 114 SER A N 1
ATOM 905 C CA . SER A 1 114 ? 5.171 2.949 -19.733 1.00 93.12 114 SER A CA 1
ATOM 906 C C . SER A 1 114 ? 5.285 4.056 -18.679 1.00 93.12 114 SER A C 1
ATOM 908 O O . SER A 1 114 ? 5.181 3.794 -17.486 1.00 93.12 114 SER A O 1
ATOM 910 N N . THR A 1 115 ? 5.401 5.322 -19.094 1.00 93.75 115 THR A N 1
ATOM 911 C CA . THR A 1 115 ? 5.421 6.450 -18.142 1.00 93.75 115 THR A CA 1
ATOM 912 C C . THR A 1 115 ? 4.190 6.473 -17.234 1.00 93.75 115 THR A C 1
ATOM 914 O O . THR A 1 115 ? 4.294 6.831 -16.067 1.00 93.75 115 THR A O 1
ATOM 917 N N . PHE A 1 116 ? 3.019 6.091 -17.751 1.00 95.88 116 PHE A N 1
ATOM 918 C CA . PHE A 1 116 ? 1.806 5.998 -16.942 1.00 95.88 116 PHE A CA 1
ATOM 919 C C . PHE A 1 116 ? 1.948 4.933 -15.847 1.00 95.88 116 PHE A C 1
ATOM 921 O O . PHE A 1 116 ? 1.689 5.217 -14.676 1.00 95.88 116 PHE A O 1
ATOM 928 N N . HIS A 1 117 ? 2.422 3.745 -16.221 1.00 95.75 117 HIS A N 1
ATOM 929 C CA . HIS A 1 117 ? 2.657 2.634 -15.308 1.00 95.75 117 HIS A CA 1
ATOM 930 C C . HIS A 1 117 ? 3.641 3.023 -14.192 1.00 95.75 117 HIS A C 1
ATOM 932 O O . HIS A 1 117 ? 3.286 2.942 -13.015 1.00 95.75 117 HIS A O 1
ATOM 938 N N . GLU A 1 118 ? 4.797 3.593 -14.544 1.00 96.06 118 GLU A N 1
ATOM 939 C CA . GLU A 1 118 ? 5.809 4.030 -13.569 1.00 96.06 118 GLU A CA 1
ATOM 940 C C . GLU A 1 118 ? 5.282 5.111 -12.610 1.00 96.06 118 GLU A C 1
ATOM 942 O O . GLU A 1 118 ? 5.436 5.021 -11.388 1.00 96.06 118 GLU A O 1
ATOM 947 N N . VAL A 1 119 ? 4.562 6.112 -13.136 1.00 97.12 119 VAL A N 1
ATOM 948 C CA . VAL A 1 119 ? 3.969 7.180 -12.312 1.00 97.12 119 VAL A CA 1
ATOM 949 C C . VAL A 1 119 ? 2.948 6.614 -11.326 1.00 97.12 119 VAL A C 1
ATOM 951 O O . VAL A 1 119 ? 2.914 7.039 -10.169 1.00 97.12 119 VAL A O 1
ATOM 954 N N . THR A 1 120 ? 2.118 5.656 -11.744 1.00 97.69 120 THR A N 1
ATOM 955 C CA . THR A 1 120 ? 1.163 5.015 -10.825 1.00 97.69 120 THR A CA 1
ATOM 956 C C . THR A 1 120 ? 1.867 4.199 -9.736 1.00 97.69 120 THR A C 1
ATOM 958 O O . THR A 1 120 ? 1.436 4.257 -8.579 1.00 97.69 120 THR A O 1
ATOM 961 N N . GLY A 1 121 ? 2.988 3.540 -10.046 1.00 97.56 121 GLY A N 1
ATOM 962 C CA . GLY A 1 121 ? 3.840 2.872 -9.057 1.00 97.56 121 GLY A CA 1
ATOM 963 C C . GLY A 1 121 ? 4.429 3.855 -8.037 1.00 97.56 121 GLY A C 1
ATOM 964 O O . GLY A 1 121 ? 4.252 3.693 -6.825 1.00 97.56 121 GLY A O 1
ATOM 965 N N . PHE A 1 122 ? 5.021 4.957 -8.507 1.00 98.00 122 PHE A N 1
ATOM 966 C CA . PHE A 1 122 ? 5.548 6.025 -7.647 1.00 98.00 122 PHE A CA 1
ATOM 967 C C . PHE A 1 122 ? 4.471 6.644 -6.737 1.00 98.00 122 PHE A C 1
ATOM 969 O O . PHE A 1 122 ? 4.671 6.823 -5.530 1.00 98.00 122 PHE A O 1
ATOM 976 N N . LEU A 1 123 ? 3.290 6.943 -7.287 1.00 98.50 123 LEU A N 1
ATOM 977 C CA . LEU A 1 123 ? 2.171 7.471 -6.502 1.00 98.50 123 LEU A CA 1
ATOM 978 C C . LEU A 1 123 ? 1.666 6.458 -5.466 1.00 98.50 123 LEU A C 1
ATOM 980 O O . LEU A 1 123 ? 1.280 6.867 -4.367 1.00 98.50 123 LEU A O 1
ATOM 984 N N . THR A 1 124 ? 1.702 5.157 -5.775 1.00 98.56 124 THR A N 1
ATOM 985 C CA . THR A 1 124 ? 1.358 4.088 -4.822 1.00 98.56 124 THR A CA 1
ATOM 986 C C . THR A 1 124 ? 2.288 4.120 -3.610 1.00 98.56 124 THR A C 1
ATOM 988 O O . THR A 1 124 ? 1.811 4.060 -2.472 1.00 98.56 124 THR A O 1
ATOM 991 N N . PHE A 1 125 ? 3.594 4.314 -3.820 1.00 98.62 125 PHE A N 1
ATOM 992 C CA . PHE A 1 125 ? 4.552 4.489 -2.724 1.00 98.62 125 PHE A CA 1
ATOM 993 C C . PHE A 1 125 ? 4.223 5.710 -1.853 1.00 98.62 125 PHE A C 1
ATOM 995 O O . PHE A 1 125 ? 4.131 5.589 -0.627 1.00 98.62 125 PHE A O 1
ATOM 1002 N N . ILE A 1 126 ? 3.968 6.876 -2.459 1.00 98.50 126 ILE A N 1
ATOM 1003 C CA . ILE A 1 126 ? 3.588 8.085 -1.708 1.00 98.50 126 ILE A CA 1
ATOM 1004 C C . ILE A 1 126 ? 2.312 7.842 -0.893 1.00 98.50 126 ILE A C 1
ATOM 1006 O O . ILE A 1 126 ? 2.260 8.162 0.300 1.00 98.50 126 ILE A O 1
ATOM 1010 N N . ALA A 1 127 ? 1.287 7.247 -1.505 1.00 98.56 127 ALA A N 1
ATOM 1011 C CA . ALA A 1 127 ? 0.046 6.907 -0.819 1.00 98.56 127 ALA A CA 1
ATOM 1012 C C . ALA A 1 127 ? 0.297 5.953 0.360 1.00 98.56 127 ALA A C 1
ATOM 1014 O O . ALA A 1 127 ? -0.283 6.140 1.433 1.00 98.56 127 ALA A O 1
ATOM 1015 N N . ALA A 1 128 ? 1.215 4.993 0.214 1.00 98.56 128 ALA A N 1
ATOM 1016 C CA . ALA A 1 128 ? 1.577 4.056 1.272 1.00 98.56 128 ALA A CA 1
ATOM 1017 C C . ALA A 1 128 ? 2.253 4.737 2.476 1.00 98.56 128 ALA A C 1
ATOM 1019 O O . ALA A 1 128 ? 2.020 4.317 3.614 1.00 98.56 128 ALA A O 1
ATOM 1020 N N . ILE A 1 129 ? 3.010 5.825 2.278 1.00 98.50 129 ILE A N 1
ATOM 1021 C CA . ILE A 1 129 ? 3.550 6.637 3.387 1.00 98.50 129 ILE A CA 1
ATOM 1022 C C . ILE A 1 129 ? 2.401 7.232 4.213 1.00 98.50 129 ILE A C 1
ATOM 1024 O O . ILE A 1 129 ? 2.367 7.094 5.442 1.00 98.50 129 ILE A O 1
ATOM 1028 N N . PHE A 1 130 ? 1.422 7.855 3.548 1.00 98.06 130 PHE A N 1
ATOM 1029 C CA . PHE A 1 130 ? 0.250 8.417 4.225 1.00 98.06 130 PHE A CA 1
ATOM 1030 C C . PHE A 1 130 ? -0.588 7.330 4.900 1.00 98.06 130 PHE A C 1
ATOM 1032 O O . PHE A 1 130 ? -0.983 7.496 6.059 1.00 98.06 130 PHE A O 1
ATOM 1039 N N . ALA A 1 131 ? -0.811 6.206 4.214 1.00 98.31 131 ALA A N 1
ATOM 1040 C CA . ALA A 1 131 ? -1.526 5.062 4.765 1.00 98.31 131 ALA A CA 1
ATOM 1041 C C . ALA A 1 131 ? -0.837 4.553 6.031 1.00 98.31 131 ALA A C 1
ATOM 1043 O O . ALA A 1 131 ? -1.502 4.400 7.053 1.00 98.31 131 ALA A O 1
ATOM 1044 N N . THR A 1 132 ? 0.487 4.393 6.017 1.00 98.38 132 THR A N 1
ATOM 1045 C CA . THR A 1 132 ? 1.270 3.991 7.194 1.00 98.38 132 THR A CA 1
ATOM 1046 C C . THR A 1 132 ? 1.032 4.939 8.365 1.00 98.38 132 THR A C 1
ATOM 1048 O O . THR A 1 132 ? 0.676 4.505 9.463 1.00 98.38 132 THR A O 1
ATOM 1051 N N . TYR A 1 133 ? 1.161 6.246 8.133 1.00 98.06 133 TYR A N 1
ATOM 1052 C CA . TYR A 1 133 ? 1.026 7.257 9.177 1.00 98.06 133 TYR A CA 1
ATOM 1053 C C . TYR A 1 133 ? -0.378 7.307 9.798 1.00 98.06 133 TYR A C 1
ATOM 1055 O O . TYR A 1 133 ? -0.529 7.230 11.025 1.00 98.06 133 TYR A O 1
ATOM 1063 N N . PHE A 1 134 ? -1.419 7.441 8.971 1.00 97.25 134 PHE A N 1
ATOM 1064 C CA . PHE A 1 134 ? -2.788 7.579 9.469 1.00 97.25 134 PHE A CA 1
ATOM 1065 C C . PHE A 1 134 ? -3.296 6.285 10.101 1.00 97.25 134 PHE A C 1
ATOM 1067 O O . PHE A 1 134 ? -3.957 6.338 11.143 1.00 97.25 134 PHE A O 1
ATOM 1074 N N . ASN A 1 135 ? -2.943 5.127 9.539 1.00 97.50 135 ASN A N 1
ATOM 1075 C CA . ASN A 1 135 ? -3.343 3.838 10.096 1.00 97.50 135 ASN A CA 1
ATOM 1076 C C . ASN A 1 135 ? -2.609 3.509 11.391 1.00 97.50 135 ASN A C 1
ATOM 1078 O O . ASN A 1 135 ? -3.247 3.037 12.334 1.00 97.50 135 ASN A O 1
ATOM 1082 N N . TYR A 1 136 ? -1.323 3.851 11.507 1.00 97.06 136 TYR A N 1
ATOM 1083 C CA . TYR A 1 136 ? -0.611 3.761 12.781 1.00 97.06 136 TYR A CA 1
ATOM 1084 C C . TYR A 1 136 ? -1.312 4.582 13.871 1.00 97.06 136 TYR A C 1
ATOM 1086 O O . TYR A 1 136 ? -1.627 4.054 14.943 1.00 97.06 136 TYR A O 1
ATOM 1094 N N . LYS A 1 137 ? -1.639 5.852 13.587 1.00 95.44 137 LYS A N 1
ATOM 1095 C CA . LYS A 1 137 ? -2.364 6.719 14.531 1.00 95.44 137 LYS A CA 1
ATOM 1096 C C . LYS A 1 137 ? -3.738 6.160 14.905 1.00 95.44 137 LYS A C 1
ATOM 1098 O O . LYS A 1 137 ? -4.117 6.184 16.082 1.00 95.44 137 LYS A O 1
ATOM 1103 N N . PHE A 1 138 ? -4.483 5.648 13.929 1.00 95.31 138 PHE A N 1
ATOM 1104 C CA . PHE A 1 138 ? -5.797 5.052 14.159 1.00 95.31 138 PHE A CA 1
ATOM 1105 C C . PHE A 1 138 ? -5.714 3.808 15.046 1.00 95.31 138 PHE A C 1
ATOM 1107 O O . PHE A 1 138 ? -6.441 3.707 16.036 1.00 95.31 138 PHE A O 1
ATOM 1114 N N . ILE A 1 139 ? -4.795 2.889 14.746 1.00 95.44 139 ILE A N 1
ATOM 1115 C CA . ILE A 1 139 ? -4.610 1.660 15.523 1.00 95.44 139 ILE A CA 1
ATOM 1116 C C . ILE A 1 139 ? -4.168 2.001 16.944 1.00 95.44 139 ILE A C 1
ATOM 1118 O O . ILE A 1 139 ? -4.776 1.515 17.898 1.00 95.44 139 ILE A O 1
ATOM 1122 N N . ALA A 1 140 ? -3.167 2.870 17.103 1.00 94.25 140 ALA A N 1
ATOM 1123 C CA . ALA A 1 140 ? -2.656 3.268 18.412 1.00 94.25 140 ALA A CA 1
ATOM 1124 C C . ALA A 1 140 ? -3.752 3.881 19.299 1.00 94.25 140 ALA A C 1
ATOM 1126 O O . ALA A 1 140 ? -3.897 3.485 20.456 1.00 94.25 140 ALA A O 1
ATOM 1127 N N . SER A 1 141 ? -4.569 4.784 18.748 1.00 92.44 141 SER A N 1
ATOM 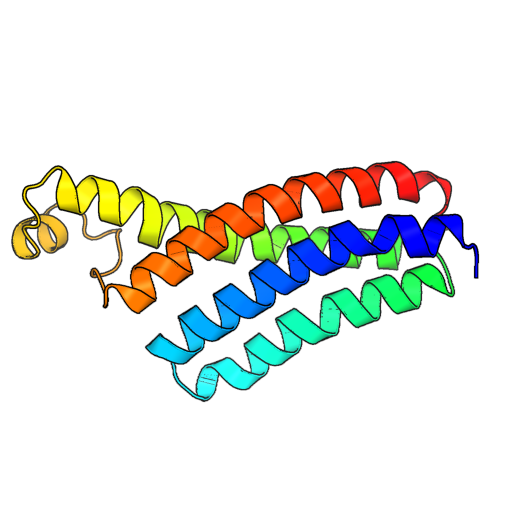1128 C CA . SER A 1 141 ? -5.674 5.420 19.485 1.00 92.44 141 SER A CA 1
ATOM 1129 C C . SER A 1 141 ? -6.857 4.481 19.756 1.00 92.44 141 SER A C 1
ATOM 1131 O O . SER A 1 141 ? -7.550 4.638 20.762 1.00 92.44 141 SER A O 1
ATOM 1133 N N . SER A 1 142 ? -7.072 3.471 18.910 1.00 93.31 142 SER A N 1
ATOM 1134 C CA . SER A 1 142 ? -8.211 2.549 19.016 1.00 93.31 142 SER A CA 1
ATOM 1135 C C . SER A 1 142 ? -7.962 1.344 19.929 1.00 93.31 142 SER A C 1
ATOM 1137 O O . SER A 1 142 ? -8.918 0.660 20.306 1.00 93.31 142 SER A O 1
ATOM 1139 N N . ARG A 1 143 ? -6.710 1.090 20.342 1.00 90.81 143 ARG A N 1
ATOM 1140 C CA . ARG A 1 143 ? -6.336 -0.043 21.217 1.00 90.81 143 ARG A CA 1
ATOM 1141 C C . ARG A 1 143 ? -7.130 -0.100 22.521 1.00 90.81 143 ARG A C 1
ATOM 1143 O O . ARG A 1 143 ? -7.549 -1.181 22.919 1.00 90.81 143 ARG A O 1
ATOM 1150 N N . ASN A 1 144 ? -7.374 1.049 23.151 1.00 87.62 144 ASN A N 1
ATOM 1151 C CA . ASN A 1 144 ? -8.091 1.127 24.432 1.00 87.62 144 ASN A CA 1
ATOM 1152 C C . ASN A 1 144 ? -9.609 0.942 24.286 1.00 87.62 144 ASN A C 1
ATOM 1154 O O . ASN A 1 144 ? -10.306 0.698 25.266 1.00 87.62 144 ASN A O 1
ATOM 1158 N N . ILE A 1 145 ? -10.128 1.075 23.064 1.00 88.19 145 ILE A N 1
ATOM 1159 C CA . ILE A 1 145 ? -11.557 0.956 22.754 1.00 88.19 145 ILE A CA 1
ATOM 1160 C C . ILE A 1 145 ? -11.892 -0.476 22.320 1.00 88.19 145 ILE A C 1
ATOM 1162 O O . ILE A 1 145 ? -13.012 -0.949 22.523 1.00 88.19 145 ILE A O 1
ATOM 1166 N N . ALA A 1 146 ? -10.919 -1.174 21.734 1.00 87.31 146 ALA A N 1
ATOM 1167 C CA . ALA A 1 146 ? -11.047 -2.556 21.314 1.00 87.31 146 ALA A CA 1
ATOM 1168 C C . ALA A 1 146 ? -11.222 -3.482 22.529 1.00 87.31 146 ALA A C 1
ATOM 1170 O O . ALA A 1 146 ? -10.288 -3.729 23.299 1.00 87.31 146 ALA A O 1
ATOM 1171 N N . LYS A 1 147 ? -12.435 -4.017 22.687 1.00 80.56 147 LYS A N 1
ATOM 1172 C CA . LYS A 1 147 ? -12.727 -5.038 23.696 1.00 80.56 147 LYS A CA 1
ATOM 1173 C C . LYS A 1 147 ? -12.091 -6.370 23.287 1.00 80.56 147 LYS A C 1
ATOM 1175 O O . LYS A 1 147 ? -11.795 -6.574 22.104 1.00 80.56 147 LYS A O 1
ATOM 1180 N N . GLN A 1 148 ? -11.821 -7.216 24.284 1.00 65.88 148 GLN A N 1
ATOM 1181 C CA . GLN A 1 148 ? -11.397 -8.599 24.045 1.00 65.88 148 GLN A CA 1
ATOM 1182 C C . GLN A 1 148 ? -12.443 -9.323 23.195 1.00 65.88 148 GLN A C 1
ATOM 1184 O O . GLN A 1 148 ? -13.651 -9.098 23.443 1.00 65.88 148 GLN A O 1
#

Sequence (148 aa):
MNRKLSMSAIWPLVSVELVALLTSVHHLDELGMVFLVPALIFIIVPLVLIWRFARKPSKLLLWSYGIFVALMVIGFGLQDGLLNHTINDIVFYLNNSDRGFMAESYSFFPPIGSTFHEVTGFLTFIAAIFATYFNYKFIASSRNIAKQ

pLDDT: mean 93.8, std 7.61, range [54.19, 98.62]

Foldseek 3Di:
DPPVLVVLVPQLLVLQLQLLVLLLVLVCVVVNPVCVVVSCCSNVVLVVLSVVCVVAFAPVSLVVNVVSLVCSCVPQQPPQLPQQQNVLVVVCVVVVVDQVCCCVVVVVHDRDDDPVSSVSSNSSNVSSVSSVVSSVVSSVVCVVVHDD